Protein AF-A0A7C2SQD9-F1 (afdb_monomer)

Structure (mmCIF, N/CA/C/O backbone):
data_AF-A0A7C2SQD9-F1
#
_entry.id   AF-A0A7C2SQD9-F1
#
loop_
_atom_site.group_PDB
_atom_site.id
_atom_site.type_symbol
_atom_site.label_atom_id
_atom_site.label_alt_id
_atom_site.label_comp_id
_atom_site.label_asym_id
_atom_site.label_entity_id
_atom_site.label_seq_id
_atom_site.pdbx_PDB_ins_code
_atom_site.Cartn_x
_atom_site.Cartn_y
_atom_site.Cartn_z
_atom_site.occupancy
_atom_site.B_iso_or_equiv
_atom_site.auth_seq_id
_atom_site.auth_comp_id
_atom_site.auth_asym_id
_atom_site.auth_atom_id
_atom_site.pdbx_PDB_model_num
ATOM 1 N N . MET A 1 1 ? 32.810 43.937 -3.282 1.00 63.22 1 MET A N 1
ATOM 2 C CA . MET A 1 1 ? 32.159 43.016 -4.245 1.00 63.22 1 MET A CA 1
ATOM 3 C C . MET A 1 1 ? 31.927 41.610 -3.686 1.00 63.22 1 MET A C 1
ATOM 5 O O . MET A 1 1 ? 30.782 41.187 -3.672 1.00 63.22 1 MET A O 1
ATOM 9 N N . ILE A 1 2 ? 32.934 40.912 -3.141 1.00 70.50 2 ILE A N 1
ATOM 10 C CA . ILE A 1 2 ? 32.804 39.521 -2.637 1.00 70.50 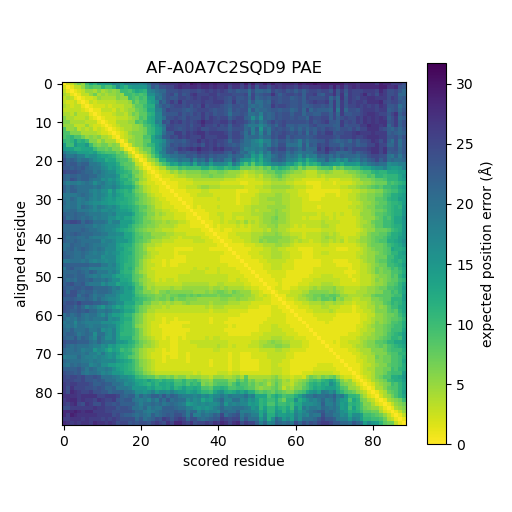2 ILE A CA 1
ATOM 11 C C . ILE A 1 2 ? 31.730 39.307 -1.551 1.00 70.50 2 ILE A C 1
ATOM 13 O O . ILE A 1 2 ? 30.997 38.328 -1.605 1.00 70.50 2 ILE A O 1
ATOM 17 N N . LYS A 1 3 ? 31.561 40.241 -0.603 1.00 63.41 3 LYS A N 1
ATOM 18 C CA . LYS A 1 3 ? 30.547 40.105 0.464 1.00 63.41 3 LYS A CA 1
ATOM 19 C C . LYS A 1 3 ? 29.102 40.102 -0.056 1.00 63.41 3 LYS A C 1
ATOM 21 O O . LYS A 1 3 ? 28.259 39.424 0.510 1.00 63.41 3 LYS A O 1
ATOM 26 N N . HIS A 1 4 ? 28.823 40.850 -1.125 1.00 61.84 4 HIS A N 1
ATOM 27 C CA . HIS A 1 4 ? 27.480 40.911 -1.711 1.00 61.84 4 HIS A CA 1
ATOM 28 C C . HIS A 1 4 ? 27.201 39.652 -2.536 1.00 61.84 4 HIS A C 1
ATOM 30 O O . HIS A 1 4 ? 26.120 39.090 -2.440 1.00 61.84 4 HIS A O 1
ATOM 36 N N . PHE A 1 5 ? 28.207 39.152 -3.262 1.00 72.88 5 PHE A N 1
ATOM 37 C CA . PHE A 1 5 ? 28.123 37.880 -3.981 1.00 72.88 5 PHE A CA 1
ATOM 38 C C . PHE A 1 5 ? 27.813 36.702 -3.042 1.00 72.88 5 PHE A C 1
ATOM 40 O O . PHE A 1 5 ? 26.906 35.926 -3.321 1.00 72.88 5 PHE A O 1
ATOM 47 N N . LEU A 1 6 ? 28.486 36.621 -1.888 1.00 72.25 6 LEU A N 1
ATOM 48 C CA . LEU A 1 6 ? 28.220 35.587 -0.878 1.00 72.25 6 LEU A CA 1
ATOM 49 C C . LEU A 1 6 ? 26.815 35.698 -0.263 1.00 72.25 6 LEU A C 1
ATOM 51 O O . LEU A 1 6 ? 26.183 34.682 0.013 1.00 72.25 6 LEU A O 1
ATOM 55 N N . PHE A 1 7 ? 26.306 36.918 -0.080 1.00 74.31 7 PHE A N 1
ATOM 56 C CA . PHE A 1 7 ? 24.954 37.151 0.429 1.00 74.31 7 PHE A CA 1
ATOM 57 C C . PHE A 1 7 ? 23.877 36.694 -0.568 1.00 74.31 7 PHE A C 1
ATOM 59 O O . PHE A 1 7 ? 22.968 35.958 -0.193 1.00 74.31 7 PHE A O 1
ATOM 66 N N . PHE A 1 8 ? 24.017 37.043 -1.851 1.00 73.38 8 PHE A N 1
ATOM 67 C CA . PHE A 1 8 ? 23.105 36.568 -2.899 1.00 73.38 8 PHE A CA 1
ATOM 68 C C . PHE A 1 8 ? 23.199 35.054 -3.116 1.00 73.38 8 PHE A C 1
ATOM 70 O O . PHE A 1 8 ? 22.175 34.410 -3.324 1.00 73.38 8 PHE A O 1
ATOM 77 N N . PHE A 1 9 ? 24.398 34.473 -3.009 1.00 73.69 9 PHE A N 1
ATOM 78 C CA . PHE A 1 9 ? 24.595 33.025 -3.086 1.00 73.69 9 PHE A CA 1
ATOM 79 C C . PHE A 1 9 ? 23.912 32.283 -1.923 1.00 73.69 9 PHE A C 1
ATOM 81 O O . PHE A 1 9 ? 23.284 31.251 -2.140 1.00 73.69 9 PHE A O 1
ATOM 88 N N . SER A 1 10 ? 23.958 32.842 -0.708 1.00 69.00 10 SER A N 1
ATOM 89 C CA . SER A 1 10 ? 23.248 32.310 0.466 1.00 69.00 10 SER A CA 1
ATOM 90 C C . SER A 1 10 ? 21.724 32.364 0.301 1.00 69.00 10 SER A C 1
ATOM 92 O O . SER A 1 10 ? 21.036 31.378 0.559 1.00 69.00 10 SER A O 1
ATOM 94 N N . ILE A 1 11 ? 21.190 33.481 -0.206 1.00 72.25 11 ILE A N 1
ATOM 95 C CA . ILE A 1 11 ? 19.754 33.616 -0.494 1.00 72.25 11 ILE A CA 1
ATOM 96 C C . ILE A 1 11 ? 19.325 32.610 -1.567 1.00 72.25 11 ILE A C 1
ATOM 98 O O . ILE A 1 11 ? 18.312 31.939 -1.401 1.00 72.25 11 ILE A O 1
ATOM 102 N N . LEU A 1 12 ? 20.109 32.451 -2.635 1.00 67.94 12 LEU A N 1
ATOM 103 C CA . LEU A 1 12 ? 19.820 31.488 -3.697 1.00 67.94 12 LEU A CA 1
ATOM 104 C C . LEU A 1 12 ? 19.788 30.038 -3.175 1.00 67.94 12 LEU A C 1
ATOM 106 O O . LEU A 1 12 ? 18.888 29.290 -3.544 1.00 67.94 12 LEU A O 1
ATOM 110 N N . LEU A 1 13 ? 20.709 29.666 -2.279 1.00 63.53 13 LEU A N 1
ATOM 111 C CA . LEU A 1 13 ? 20.732 28.353 -1.614 1.00 63.53 13 LEU A CA 1
ATOM 112 C C . LEU A 1 13 ? 19.527 28.110 -0.689 1.00 63.53 13 LEU A C 1
ATOM 114 O O . LEU A 1 13 ? 19.048 26.984 -0.585 1.00 63.53 13 LEU A O 1
ATOM 118 N N . LEU A 1 14 ? 19.019 29.151 -0.026 1.00 60.44 14 LEU A N 1
A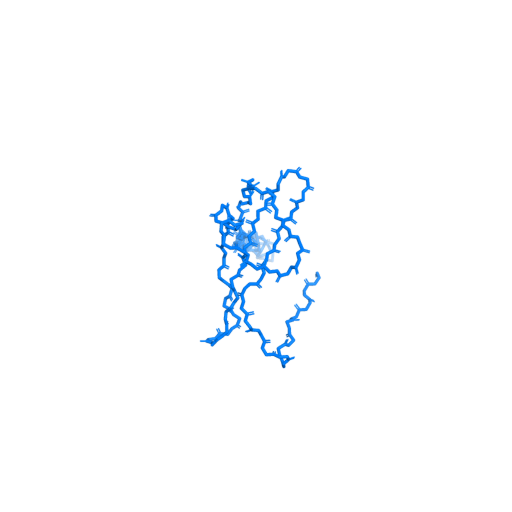TOM 119 C CA . LEU A 1 14 ? 17.796 29.070 0.783 1.00 60.44 14 LEU A CA 1
ATOM 120 C C . LEU A 1 14 ? 16.538 28.896 -0.078 1.00 60.44 14 LEU A C 1
ATOM 122 O O . LEU A 1 14 ? 15.597 28.230 0.342 1.00 60.44 14 LEU A O 1
ATOM 126 N N . PHE A 1 15 ? 16.512 29.466 -1.284 1.00 58.91 15 PHE A N 1
ATOM 127 C CA . PHE A 1 15 ? 15.395 29.270 -2.208 1.00 58.91 15 PHE A CA 1
ATOM 128 C C . PHE A 1 15 ? 15.370 27.859 -2.802 1.00 58.91 15 PHE A C 1
ATOM 130 O O . PHE A 1 15 ? 14.285 27.328 -3.015 1.00 58.91 15 PHE A O 1
ATOM 137 N N . THR A 1 16 ? 16.520 27.224 -3.050 1.00 56.72 16 THR A N 1
ATOM 138 C CA . THR A 1 16 ? 16.553 25.877 -3.645 1.00 56.72 16 THR A CA 1
ATOM 139 C C . THR A 1 16 ? 16.123 24.770 -2.680 1.00 56.72 16 THR A C 1
ATOM 141 O O . THR A 1 16 ? 15.563 23.776 -3.137 1.00 56.72 16 THR A O 1
ATOM 144 N N . SER A 1 17 ? 16.312 24.928 -1.364 1.00 55.66 17 SER A N 1
ATOM 145 C CA . SER A 1 17 ? 15.877 23.927 -0.372 1.00 55.66 17 SER A CA 1
ATOM 146 C C . SER A 1 17 ? 14.358 23.881 -0.165 1.00 55.66 17 SER A C 1
ATOM 148 O O . SER A 1 17 ? 13.826 22.842 0.217 1.00 55.66 17 SER A O 1
ATOM 150 N N . LEU A 1 18 ? 13.643 24.968 -0.476 1.00 53.88 18 LEU A N 1
ATOM 151 C CA . LEU A 1 18 ? 12.180 25.051 -0.371 1.00 53.88 18 LEU A CA 1
ATOM 152 C C . LEU A 1 18 ? 11.436 24.266 -1.466 1.00 53.88 18 LEU A C 1
ATOM 154 O O . LEU A 1 18 ? 10.222 24.104 -1.380 1.00 53.88 18 LEU A O 1
ATOM 158 N N . PHE A 1 19 ? 12.142 23.774 -2.489 1.00 53.72 19 PHE A N 1
ATOM 159 C CA . PHE A 1 19 ? 11.554 22.994 -3.583 1.00 53.72 19 PHE A CA 1
ATOM 160 C C . PHE A 1 19 ? 11.710 21.477 -3.417 1.00 53.72 19 PHE A C 1
ATOM 162 O O . PHE A 1 19 ? 11.360 20.728 -4.332 1.00 53.72 19 PHE A O 1
ATOM 169 N N . ALA A 1 20 ? 12.186 20.999 -2.263 1.00 56.03 20 ALA A N 1
ATOM 170 C CA . ALA A 1 20 ? 12.040 19.594 -1.901 1.00 56.03 20 ALA A CA 1
ATOM 171 C C . ALA A 1 20 ? 10.549 19.312 -1.641 1.00 56.03 20 ALA A C 1
ATOM 173 O O . ALA A 1 20 ? 10.025 19.564 -0.560 1.00 56.03 20 ALA A O 1
ATOM 174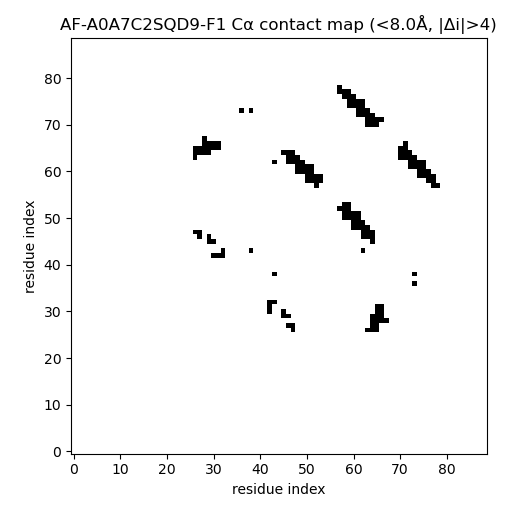 N N . ASN A 1 21 ? 9.842 18.859 -2.675 1.00 59.72 21 ASN A N 1
ATOM 175 C CA . ASN A 1 21 ? 8.431 18.503 -2.594 1.00 59.72 21 ASN A CA 1
ATOM 176 C C . ASN A 1 21 ? 8.318 17.150 -1.875 1.00 59.72 21 ASN A C 1
ATOM 178 O O . ASN A 1 21 ? 8.335 16.095 -2.512 1.00 59.72 21 ASN A O 1
ATOM 182 N N . GLU A 1 22 ? 8.291 17.168 -0.542 1.00 67.38 22 GLU A N 1
ATOM 183 C CA . GLU A 1 22 ? 7.994 15.972 0.241 1.00 67.38 22 GLU A CA 1
ATOM 184 C C . GLU A 1 22 ? 6.548 15.557 -0.056 1.00 67.38 22 GLU A C 1
ATOM 186 O O . GLU A 1 22 ? 5.590 16.239 0.315 1.00 67.38 22 GLU A O 1
ATOM 191 N N . ARG A 1 23 ? 6.376 14.446 -0.780 1.00 73.56 23 ARG A N 1
ATOM 192 C CA . ARG A 1 23 ? 5.052 13.859 -0.985 1.00 73.56 23 ARG A CA 1
ATOM 193 C C . ARG A 1 23 ? 4.603 13.224 0.323 1.00 73.56 23 ARG A C 1
ATOM 195 O O . ARG A 1 23 ? 5.000 12.108 0.643 1.00 73.56 23 ARG A O 1
ATOM 202 N N . GLN A 1 24 ? 3.757 13.934 1.056 1.00 82.50 24 GLN A N 1
ATOM 203 C CA . GLN A 1 24 ? 3.124 13.411 2.257 1.00 82.50 24 GLN A CA 1
ATOM 204 C C . GLN A 1 24 ? 1.905 12.558 1.885 1.00 82.50 24 GLN A C 1
ATOM 206 O O . GLN A 1 24 ? 1.036 12.999 1.131 1.00 82.50 24 GLN A O 1
ATOM 211 N N . ILE A 1 25 ? 1.820 11.350 2.446 1.00 86.94 25 ILE A N 1
ATOM 212 C CA . ILE A 1 25 ? 0.614 10.516 2.396 1.00 86.94 25 ILE A CA 1
ATOM 213 C C . ILE A 1 25 ? -0.013 10.426 3.787 1.00 86.94 25 ILE A C 1
ATOM 215 O O . ILE A 1 25 ? 0.685 10.328 4.796 1.00 86.94 25 ILE A O 1
ATOM 219 N N . THR A 1 26 ? -1.341 10.451 3.845 1.00 91.69 26 THR A N 1
ATOM 220 C CA . THR A 1 26 ? -2.088 10.122 5.062 1.00 91.69 26 THR A CA 1
ATOM 221 C C . THR A 1 26 ? -2.468 8.650 5.010 1.00 91.69 26 THR A C 1
ATOM 223 O O . THR A 1 26 ? -3.095 8.202 4.052 1.00 91.69 26 THR A O 1
ATOM 226 N N . ILE A 1 27 ? -2.089 7.897 6.041 1.00 95.69 27 ILE A N 1
ATOM 227 C CA . ILE A 1 27 ? -2.449 6.487 6.187 1.00 95.69 27 ILE A CA 1
ATOM 228 C C . ILE A 1 27 ? -3.671 6.421 7.095 1.00 95.69 27 ILE A C 1
ATOM 230 O O . ILE A 1 27 ? -3.595 6.790 8.264 1.00 95.69 27 ILE A O 1
ATOM 234 N N . ASN A 1 28 ? -4.803 5.990 6.544 1.00 93.75 28 ASN A N 1
ATOM 235 C CA . ASN A 1 28 ? -6.058 5.926 7.283 1.00 93.75 28 ASN A CA 1
ATOM 236 C C . ASN A 1 28 ? -6.139 4.666 8.148 1.00 93.75 28 ASN A C 1
ATOM 238 O O . ASN A 1 28 ? -5.554 3.624 7.827 1.00 93.75 28 ASN A O 1
ATOM 242 N N . LYS A 1 29 ? -6.926 4.761 9.224 1.00 97.69 29 LYS A N 1
ATOM 243 C CA . LYS A 1 29 ? -7.313 3.598 10.015 1.00 97.69 29 LYS A CA 1
ATOM 244 C C . LYS A 1 29 ? -8.289 2.736 9.216 1.00 97.69 29 LYS A C 1
ATOM 246 O O . LYS A 1 29 ? -9.301 3.257 8.752 1.00 97.69 29 LYS A O 1
ATOM 251 N N . GLY A 1 30 ? -8.021 1.440 9.121 1.00 96.50 30 GLY A N 1
ATOM 252 C CA . GLY A 1 30 ? -8.912 0.458 8.508 1.00 96.50 30 GLY A CA 1
ATOM 253 C C . GLY A 1 30 ? -9.117 -0.769 9.394 1.00 96.50 30 GLY A C 1
ATOM 254 O O . GLY A 1 30 ? -8.702 -0.805 10.557 1.00 96.50 30 GLY A O 1
ATOM 255 N N . LYS A 1 31 ? -9.784 -1.776 8.838 1.00 95.88 31 LYS A N 1
ATOM 256 C CA . LYS A 1 31 ? -9.976 -3.091 9.450 1.00 95.88 31 LYS A CA 1
ATOM 257 C C . LYS A 1 31 ? -8.638 -3.841 9.551 1.00 95.88 31 LYS A C 1
ATOM 259 O O . LYS A 1 31 ? -7.788 -3.650 8.678 1.00 95.88 31 LYS A O 1
ATOM 264 N N . PRO A 1 32 ? -8.463 -4.713 10.557 1.00 94.88 32 PRO A N 1
ATOM 265 C CA . PRO A 1 32 ? -7.347 -5.655 10.596 1.00 94.88 32 PRO A CA 1
ATOM 266 C C . PRO A 1 32 ? -7.315 -6.552 9.353 1.00 94.88 32 PRO A C 1
ATOM 268 O O . PRO A 1 32 ? -8.337 -6.716 8.684 1.00 94.88 32 PRO A O 1
ATOM 271 N N . VAL A 1 33 ? -6.146 -7.129 9.081 1.00 94.88 33 VAL A N 1
ATOM 272 C CA . VAL A 1 33 ? -5.902 -8.064 7.973 1.00 94.88 33 VAL A CA 1
ATOM 273 C C . VAL A 1 33 ? -5.162 -9.300 8.484 1.00 94.88 33 VAL A C 1
ATOM 275 O O . VAL A 1 33 ? -4.433 -9.221 9.478 1.00 94.88 33 VAL A O 1
ATOM 278 N N . ASN A 1 34 ? -5.318 -10.424 7.801 1.00 94.56 34 ASN A N 1
ATOM 279 C CA . ASN A 1 34 ? -4.499 -11.611 7.949 1.00 94.56 34 ASN A CA 1
ATOM 280 C C . ASN A 1 34 ? -3.177 -11.397 7.201 1.00 94.56 34 ASN A C 1
ATOM 282 O O . ASN A 1 34 ? -3.141 -11.095 6.014 1.00 94.56 34 ASN A O 1
ATOM 286 N N . VAL A 1 35 ? -2.052 -11.547 7.901 1.00 91.31 35 VAL A N 1
ATOM 287 C CA . VAL A 1 35 ? -0.716 -11.394 7.301 1.00 91.31 35 VAL A CA 1
ATOM 288 C C . VAL A 1 35 ? -0.236 -12.751 6.776 1.00 91.31 35 VAL A C 1
ATOM 290 O O . VAL A 1 35 ? 0.723 -13.327 7.288 1.00 91.31 35 VAL A O 1
ATOM 293 N N . ASP A 1 36 ? -0.949 -13.293 5.790 1.00 93.69 36 ASP A N 1
ATOM 294 C CA . ASP A 1 36 ? -0.682 -14.607 5.181 1.00 93.69 36 ASP A CA 1
ATOM 295 C C . ASP A 1 36 ? -0.129 -14.525 3.743 1.00 93.69 36 ASP A C 1
ATOM 297 O O . ASP A 1 36 ? 0.243 -15.541 3.154 1.00 93.69 36 ASP A O 1
ATOM 301 N N . GLY A 1 37 ? -0.011 -13.309 3.201 1.00 89.81 37 GLY A N 1
ATOM 302 C CA . GLY A 1 37 ? 0.488 -13.052 1.850 1.00 89.81 37 GLY A CA 1
ATOM 303 C C . GLY A 1 37 ? -0.572 -13.190 0.754 1.00 89.81 37 GLY A C 1
ATOM 304 O O . GLY A 1 37 ? -0.217 -13.139 -0.425 1.00 89.81 37 GLY A O 1
ATOM 305 N N . ILE A 1 38 ? -1.845 -13.354 1.115 1.00 92.75 38 ILE A N 1
ATOM 306 C CA . ILE A 1 38 ? -2.975 -13.418 0.189 1.00 92.75 38 ILE A CA 1
ATOM 307 C C . ILE A 1 38 ? -3.725 -12.080 0.234 1.00 92.75 38 ILE A C 1
ATOM 309 O O . ILE A 1 38 ? -3.922 -11.494 1.290 1.00 92.75 38 ILE A O 1
ATOM 313 N N . LEU A 1 39 ? -4.135 -11.573 -0.930 1.00 92.88 39 LEU A N 1
ATOM 314 C CA . LEU A 1 39 ? -5.022 -10.412 -1.026 1.00 92.88 39 LEU A CA 1
ATOM 315 C C . LEU A 1 39 ? -6.468 -10.894 -1.142 1.00 92.88 39 LEU A C 1
ATOM 317 O O . LEU A 1 39 ? -6.949 -11.154 -2.247 1.00 92.88 39 LEU A O 1
ATOM 321 N N . GLU A 1 40 ? -7.142 -11.051 -0.004 1.00 94.25 40 GLU A N 1
ATOM 322 C CA . GLU A 1 40 ? -8.540 -11.485 0.027 1.00 94.25 40 GLU A CA 1
ATOM 323 C C . GLU A 1 40 ? -9.508 -10.324 -0.282 1.00 94.25 40 GLU A C 1
ATOM 325 O O . GLU A 1 40 ? -9.269 -9.158 0.053 1.00 94.25 40 GLU A O 1
ATOM 330 N N . GLU A 1 41 ? -10.622 -10.636 -0.952 1.00 93.25 41 GLU A N 1
ATOM 331 C CA . GLU A 1 41 ? -11.664 -9.655 -1.275 1.00 93.25 41 GLU A CA 1
ATOM 332 C C . GLU A 1 41 ? -12.268 -9.053 0.006 1.00 93.25 41 GLU A C 1
ATOM 334 O O . GLU A 1 41 ? -12.553 -9.758 0.973 1.00 93.25 41 GLU A O 1
ATOM 339 N N . GLY A 1 42 ? -12.476 -7.732 0.034 1.00 93.44 42 GLY A N 1
ATOM 340 C CA . GLY A 1 42 ? -13.063 -7.043 1.188 1.00 93.44 42 GLY A CA 1
ATOM 341 C C . GLY A 1 42 ? -12.085 -6.720 2.318 1.00 93.44 42 GLY A C 1
ATOM 342 O O . GLY A 1 42 ? -12.372 -5.848 3.146 1.00 93.44 42 GLY A O 1
ATOM 343 N N . GLU A 1 43 ? -10.924 -7.372 2.354 1.00 94.62 43 GLU A N 1
ATOM 344 C CA . GLU A 1 43 ? -9.925 -7.169 3.398 1.00 94.62 43 GLU A CA 1
ATOM 345 C C . GLU A 1 43 ? -9.193 -5.832 3.235 1.00 94.62 43 GLU A C 1
ATOM 347 O O . GLU A 1 43 ? -8.966 -5.127 4.217 1.00 94.62 43 GLU A O 1
ATOM 352 N N . TRP A 1 44 ? -8.880 -5.441 1.999 1.00 95.81 44 TRP A N 1
ATOM 353 C CA . TRP A 1 44 ? -8.114 -4.228 1.675 1.00 95.81 44 TRP A CA 1
ATOM 354 C C . TRP A 1 44 ? -8.959 -3.106 1.053 1.00 95.81 44 TRP A C 1
ATOM 356 O O . TRP A 1 44 ? -8.416 -2.113 0.562 1.00 95.81 44 TRP A O 1
ATOM 366 N N . ASP A 1 45 ? -10.286 -3.235 1.079 1.00 95.50 45 ASP A N 1
ATOM 367 C CA . ASP A 1 45 ? -11.215 -2.278 0.458 1.00 95.50 45 ASP A CA 1
ATOM 368 C C . ASP A 1 45 ? -11.189 -0.892 1.109 1.00 95.50 45 ASP A C 1
ATOM 370 O O . ASP A 1 45 ? -11.471 0.112 0.456 1.00 95.50 45 ASP A O 1
ATOM 374 N N . ASP A 1 46 ? -10.829 -0.828 2.390 1.00 96.06 46 ASP A N 1
ATOM 375 C CA . ASP A 1 46 ? -10.693 0.409 3.157 1.00 96.06 46 ASP A CA 1
ATOM 376 C C . ASP A 1 46 ? -9.251 0.939 3.224 1.00 96.06 46 ASP A C 1
ATOM 378 O O . ASP A 1 46 ? -8.984 1.931 3.908 1.00 96.06 46 ASP A O 1
ATOM 382 N N . ALA A 1 47 ? -8.316 0.302 2.514 1.00 96.81 47 ALA A N 1
ATOM 383 C CA . ALA A 1 47 ? -6.928 0.733 2.459 1.00 96.81 47 ALA A CA 1
ATOM 384 C C . ALA A 1 47 ? -6.714 1.876 1.456 1.00 96.81 47 ALA A C 1
ATOM 386 O O . ALA A 1 47 ? -7.351 1.954 0.400 1.00 96.81 47 ALA A O 1
ATOM 387 N N . GLY A 1 48 ? -5.747 2.743 1.762 1.00 96.44 48 GLY A N 1
ATOM 388 C CA . GLY A 1 48 ? -5.168 3.633 0.763 1.00 96.44 48 GLY A CA 1
ATOM 389 C C . GLY A 1 48 ? -4.400 2.824 -0.281 1.00 96.44 48 GLY A C 1
ATOM 390 O O . GLY A 1 48 ? -3.881 1.749 0.021 1.00 96.44 48 GLY A O 1
ATOM 391 N N . LYS A 1 49 ? -4.339 3.329 -1.515 1.00 95.62 49 LYS A N 1
ATOM 392 C CA . LYS A 1 49 ? -3.641 2.670 -2.625 1.00 95.62 49 LYS A CA 1
ATOM 393 C C . LYS A 1 49 ? -2.781 3.680 -3.368 1.00 95.62 49 LYS A C 1
ATOM 395 O O . LYS A 1 49 ? -3.248 4.777 -3.677 1.00 95.62 49 LYS A O 1
ATOM 400 N N . ILE A 1 50 ? -1.545 3.306 -3.677 1.00 94.00 50 ILE A N 1
ATOM 401 C CA . ILE A 1 50 ? -0.688 4.033 -4.619 1.00 94.00 50 ILE A CA 1
ATOM 402 C C . ILE A 1 50 ? -0.183 3.072 -5.686 1.00 94.00 50 ILE A C 1
ATOM 404 O O . ILE A 1 50 ? 0.156 1.934 -5.384 1.00 94.00 50 ILE A O 1
ATOM 408 N N . SER A 1 51 ? -0.112 3.539 -6.929 1.00 93.06 51 SER 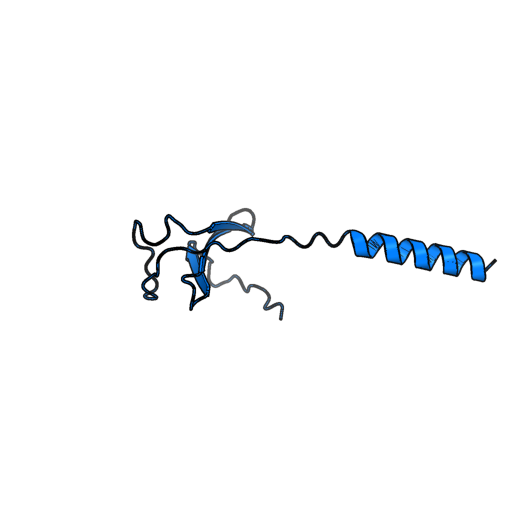A N 1
ATOM 409 C CA . SER A 1 51 ? 0.602 2.832 -7.990 1.00 93.06 51 SER A CA 1
ATOM 410 C C . SER A 1 51 ? 2.007 3.411 -8.087 1.00 93.06 51 SER A C 1
ATOM 412 O O . SER A 1 51 ? 2.170 4.625 -8.241 1.00 93.06 51 SER A O 1
ATOM 414 N N . ILE A 1 52 ? 3.014 2.554 -7.966 1.00 89.25 52 ILE A N 1
ATOM 415 C CA . ILE A 1 52 ? 4.418 2.899 -8.162 1.00 89.25 52 ILE A CA 1
ATOM 416 C C . ILE A 1 52 ? 4.823 2.357 -9.526 1.00 89.25 52 ILE A C 1
ATOM 418 O O . ILE A 1 52 ? 4.922 1.146 -9.720 1.00 89.25 52 ILE A O 1
ATOM 422 N N . GLU A 1 53 ? 5.057 3.263 -10.471 1.00 89.31 53 GLU A N 1
ATOM 423 C CA . GLU A 1 53 ? 5.675 2.935 -11.753 1.00 89.31 53 GLU A CA 1
ATOM 424 C C . GLU A 1 53 ? 7.172 2.719 -11.538 1.00 89.31 53 GLU A C 1
ATOM 426 O O . GLU A 1 53 ? 7.891 3.617 -11.099 1.00 89.31 53 GLU A O 1
ATOM 431 N N . ILE A 1 54 ? 7.637 1.506 -11.820 1.00 83.94 54 ILE A N 1
ATOM 432 C CA . ILE A 1 54 ? 9.044 1.119 -11.679 1.00 83.94 54 ILE A CA 1
ATOM 433 C C . ILE A 1 54 ? 9.742 1.282 -13.027 1.00 83.94 54 ILE A C 1
ATOM 435 O O . ILE A 1 54 ? 10.865 1.781 -13.102 1.00 83.94 54 ILE A O 1
ATOM 439 N N . THR A 1 55 ? 9.047 0.908 -14.102 1.00 84.44 55 THR A N 1
ATOM 440 C CA . THR A 1 55 ? 9.415 1.232 -15.482 1.00 84.44 55 THR A CA 1
ATOM 441 C C . THR A 1 55 ? 8.170 1.588 -16.290 1.00 84.44 55 THR A C 1
ATOM 443 O O . THR A 1 55 ? 7.051 1.536 -15.792 1.00 84.44 55 THR A O 1
ATOM 446 N N . ASP A 1 56 ? 8.361 1.854 -17.580 1.00 84.75 56 ASP A N 1
ATOM 447 C CA . ASP A 1 56 ? 7.304 1.956 -18.593 1.00 84.75 56 ASP A CA 1
ATOM 448 C C . ASP A 1 56 ? 6.431 0.691 -18.754 1.00 84.75 56 ASP A C 1
ATOM 450 O O . ASP A 1 56 ? 5.406 0.734 -19.432 1.00 84.75 56 ASP A O 1
ATOM 454 N N . ARG A 1 57 ? 6.835 -0.446 -18.172 1.00 84.69 57 ARG A N 1
ATOM 455 C CA . ARG A 1 57 ? 6.176 -1.757 -18.315 1.00 84.69 57 ARG A CA 1
ATOM 456 C C . ARG A 1 57 ? 5.772 -2.402 -17.000 1.00 84.69 57 ARG A C 1
ATOM 458 O O . ARG A 1 57 ? 4.917 -3.282 -17.015 1.00 84.69 57 ARG A O 1
ATOM 465 N N . TYR A 1 58 ? 6.407 -2.015 -15.898 1.00 86.81 58 TYR A N 1
ATOM 466 C CA . TYR A 1 58 ? 6.180 -2.623 -14.595 1.00 86.81 58 TYR A CA 1
ATOM 467 C C . TYR A 1 58 ? 5.726 -1.570 -13.600 1.00 86.81 58 TYR A C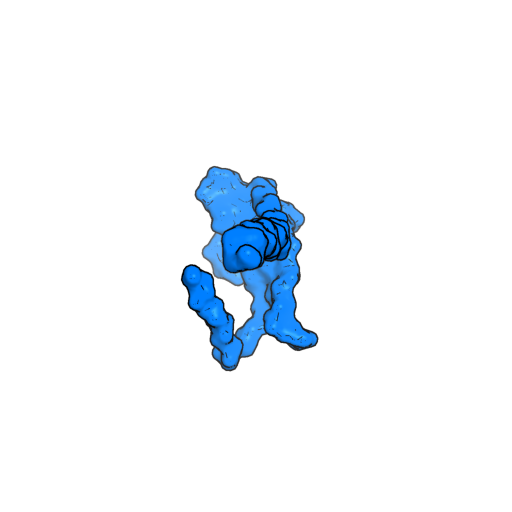 1
ATOM 469 O O . TYR A 1 58 ? 6.414 -0.571 -13.372 1.00 86.81 58 TYR A O 1
ATOM 477 N N . SER A 1 59 ? 4.590 -1.840 -12.971 1.00 90.25 59 SER A N 1
ATOM 478 C CA . SER A 1 59 ? 4.094 -1.103 -11.822 1.00 90.25 59 SER A CA 1
ATOM 479 C C . SER A 1 59 ? 3.700 -2.068 -10.710 1.00 90.25 59 SER A C 1
ATOM 481 O O . SER A 1 59 ? 3.346 -3.222 -10.958 1.00 90.25 59 SER A O 1
ATOM 483 N N . ILE A 1 60 ? 3.782 -1.581 -9.476 1.00 92.56 60 ILE A N 1
ATOM 484 C CA . ILE A 1 60 ? 3.257 -2.259 -8.292 1.00 92.56 60 ILE A CA 1
ATOM 485 C C . ILE A 1 60 ? 2.196 -1.358 -7.678 1.00 92.56 60 ILE A C 1
ATOM 487 O O . ILE A 1 60 ? 2.423 -0.160 -7.496 1.00 92.56 60 ILE A O 1
ATOM 491 N N . THR A 1 61 ? 1.062 -1.938 -7.308 1.00 94.50 61 THR A N 1
ATOM 492 C CA . THR A 1 61 ? 0.096 -1.281 -6.432 1.00 94.50 61 THR A CA 1
ATOM 493 C C . THR A 1 61 ? 0.457 -1.580 -4.986 1.00 94.50 61 THR A C 1
ATOM 495 O O . THR A 1 61 ? 0.531 -2.736 -4.579 1.00 94.50 61 THR A O 1
ATOM 498 N N . VAL A 1 62 ? 0.678 -0.536 -4.195 1.00 94.75 62 VAL A N 1
ATOM 499 C CA . VAL A 1 62 ? 0.896 -0.650 -2.755 1.00 94.75 62 VAL A CA 1
ATOM 500 C C . VAL A 1 62 ? -0.385 -0.263 -2.036 1.00 94.75 62 VAL A 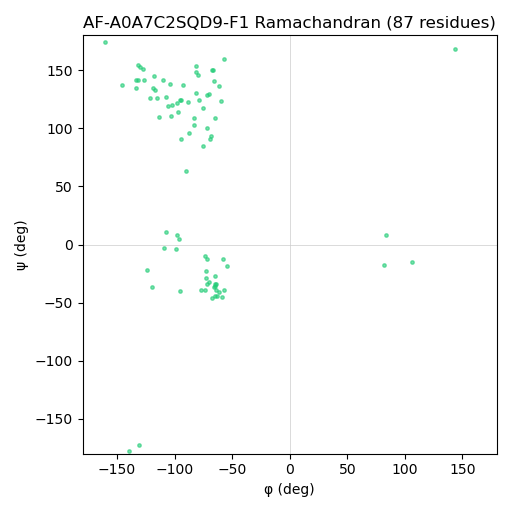C 1
ATOM 502 O O . VAL A 1 62 ? -0.862 0.867 -2.167 1.00 94.75 62 VAL A O 1
ATOM 505 N N . TYR A 1 63 ? -0.921 -1.200 -1.266 1.00 96.38 63 TYR A N 1
ATOM 506 C CA . TYR A 1 63 ? -2.031 -0.989 -0.348 1.00 96.38 63 TYR A CA 1
ATOM 507 C C . TYR A 1 63 ? -1.462 -0.646 1.024 1.00 96.38 63 TYR A C 1
ATOM 509 O O . TYR A 1 63 ? -0.502 -1.281 1.461 1.00 96.38 63 TYR A O 1
ATOM 517 N N . PHE A 1 64 ? -2.033 0.340 1.709 1.00 96.81 64 PHE A N 1
ATOM 518 C CA . PHE A 1 64 ? -1.572 0.745 3.034 1.00 96.81 64 PHE A CA 1
ATOM 519 C C . PHE A 1 64 ? -2.717 1.203 3.934 1.00 96.81 64 PHE A C 1
ATOM 521 O O . PHE A 1 64 ? -3.611 1.948 3.521 1.00 96.81 64 PHE A O 1
ATOM 528 N N . LYS A 1 65 ? -2.670 0.776 5.194 1.00 97.69 65 LYS A N 1
ATOM 529 C CA . LYS A 1 65 ? -3.566 1.215 6.274 1.00 97.69 65 LYS A CA 1
ATOM 530 C C . LYS A 1 65 ? -2.938 0.915 7.631 1.00 97.69 65 LYS A C 1
ATOM 532 O O . LYS A 1 65 ? -1.893 0.274 7.711 1.00 97.69 65 LYS A O 1
ATOM 537 N N . HIS A 1 66 ? -3.579 1.359 8.702 1.00 97.50 66 HIS A N 1
ATOM 538 C CA . HIS A 1 66 ? -3.251 0.907 10.053 1.00 97.50 66 HIS A CA 1
ATOM 539 C C . HIS A 1 66 ? -4.511 0.414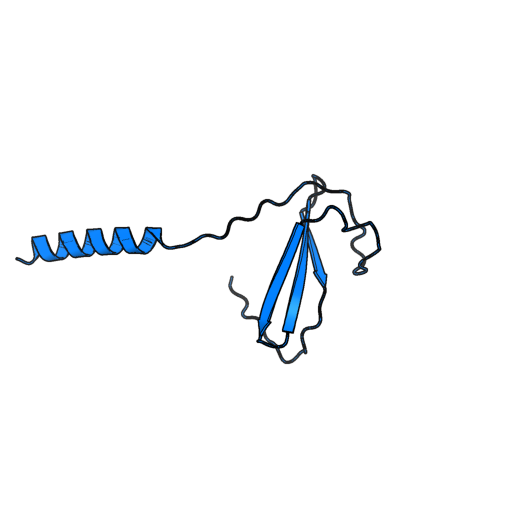 10.774 1.00 97.50 66 HIS A C 1
ATOM 541 O O . HIS A 1 66 ? -5.603 0.909 10.508 1.00 97.50 66 HIS A O 1
ATOM 547 N N . ASP A 1 67 ? -4.390 -0.529 11.705 1.00 96.56 67 ASP A N 1
ATOM 548 C CA . ASP A 1 67 ? -5.520 -1.008 12.533 1.00 96.56 67 ASP A CA 1
ATOM 549 C C . ASP A 1 67 ? -5.555 -0.342 13.931 1.00 96.56 67 ASP A C 1
ATOM 551 O O . ASP A 1 67 ? -6.513 -0.487 14.695 1.00 96.56 67 ASP A O 1
ATOM 555 N N . GLY A 1 68 ? -4.546 0.484 14.232 1.00 96.75 68 GLY A N 1
ATOM 556 C CA . GLY A 1 68 ? -4.351 1.147 15.526 1.00 96.75 68 GLY A CA 1
ATOM 557 C C . GLY A 1 68 ? -3.220 0.544 16.360 1.00 96.75 68 GLY A C 1
ATOM 558 O O . GLY A 1 68 ? -2.752 1.215 17.276 1.00 96.75 68 GLY A O 1
ATOM 559 N N . GLU A 1 69 ? -2.756 -0.651 16.009 1.00 96.88 69 GLU A N 1
ATOM 560 C CA . GLU A 1 69 ? -1.622 -1.339 16.638 1.00 96.88 69 GLU A CA 1
ATOM 561 C C . GLU A 1 69 ? -0.505 -1.611 15.622 1.00 96.88 69 GLU A C 1
ATOM 563 O O . GLU A 1 69 ? 0.676 -1.466 15.934 1.00 96.88 69 GLU A O 1
ATOM 568 N N . ASN A 1 70 ? -0.882 -1.927 14.384 1.00 96.50 70 ASN A N 1
ATOM 569 C CA . ASN A 1 70 ? -0.002 -2.293 13.288 1.00 96.50 70 ASN A CA 1
ATOM 570 C C . ASN A 1 70 ? -0.118 -1.301 12.132 1.00 96.50 70 ASN A C 1
ATOM 572 O O . ASN A 1 70 ? -1.202 -0.807 11.803 1.00 96.50 70 ASN A O 1
ATOM 576 N N . LEU A 1 71 ? 1.016 -1.063 11.476 1.00 96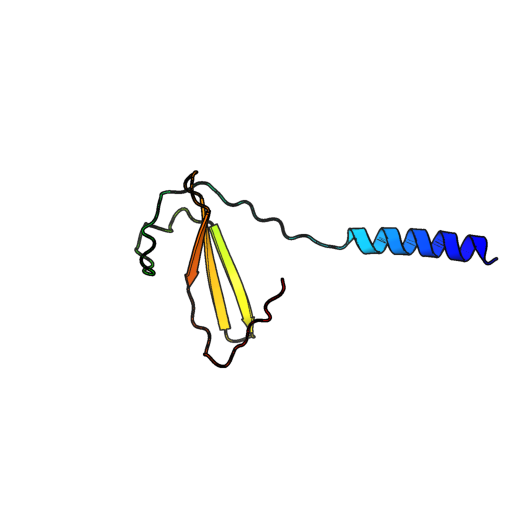.56 71 LEU A N 1
ATOM 577 C CA . LEU A 1 71 ? 1.084 -0.430 10.167 1.00 96.56 71 LEU A CA 1
ATOM 578 C C . LEU A 1 71 ? 1.204 -1.531 9.110 1.00 96.56 71 LEU A C 1
ATOM 580 O O . LEU A 1 71 ? 2.124 -2.345 9.164 1.00 96.56 71 LEU A O 1
ATOM 584 N N . LEU A 1 72 ? 0.260 -1.567 8.176 1.00 95.88 72 LEU A N 1
ATOM 585 C CA . LEU A 1 72 ? 0.036 -2.697 7.280 1.00 95.88 72 LEU A CA 1
ATOM 586 C C . LEU A 1 72 ? 0.272 -2.266 5.835 1.00 95.88 72 LEU A C 1
ATOM 588 O O . LEU A 1 72 ? -0.256 -1.239 5.399 1.00 95.88 72 LEU A O 1
ATOM 592 N N . PHE A 1 73 ? 1.025 -3.079 5.095 1.00 95.44 73 PHE A N 1
ATOM 593 C CA . PHE A 1 73 ? 1.308 -2.879 3.678 1.00 95.44 73 PHE A CA 1
ATOM 594 C C . PHE A 1 73 ? 1.113 -4.177 2.904 1.00 95.44 73 PHE A C 1
ATOM 596 O O . PHE A 1 73 ? 1.522 -5.237 3.375 1.00 95.44 73 PHE A O 1
ATOM 603 N N . ALA A 1 74 ? 0.568 -4.076 1.695 1.00 94.69 74 ALA A N 1
ATOM 604 C CA . ALA A 1 74 ? 0.587 -5.162 0.726 1.00 94.69 74 ALA A CA 1
ATOM 605 C C . ALA A 1 74 ? 1.041 -4.650 -0.641 1.00 94.69 74 ALA A C 1
ATOM 607 O O . ALA A 1 74 ? 0.695 -3.540 -1.047 1.00 94.69 74 ALA A O 1
ATOM 608 N N . PHE A 1 75 ? 1.833 -5.464 -1.333 1.00 92.31 75 PHE A N 1
ATOM 609 C CA . PHE A 1 75 ? 2.416 -5.148 -2.632 1.00 92.31 75 PHE A CA 1
ATOM 610 C C . PHE A 1 75 ? 1.807 -6.087 -3.666 1.00 92.31 75 PHE A C 1
ATOM 612 O O . PHE A 1 75 ? 2.068 -7.286 -3.653 1.00 92.31 75 PHE A O 1
ATOM 619 N N . ASP A 1 76 ? 0.983 -5.528 -4.540 1.00 92.75 76 ASP A N 1
ATOM 620 C CA . ASP A 1 76 ? 0.312 -6.242 -5.616 1.00 92.75 76 ASP A CA 1
ATOM 621 C C . ASP A 1 76 ? 0.969 -5.895 -6.948 1.00 92.75 76 ASP A C 1
ATOM 623 O O . ASP A 1 76 ? 1.019 -4.733 -7.364 1.00 92.75 76 ASP A O 1
ATOM 627 N N . GLY A 1 77 ? 1.509 -6.906 -7.608 1.00 86.00 77 GLY A N 1
ATOM 628 C CA . GLY A 1 77 ? 2.235 -6.755 -8.855 1.00 86.00 77 GLY A CA 1
ATOM 629 C C . GLY A 1 77 ? 3.405 -7.720 -8.943 1.00 86.00 77 GLY A C 1
ATOM 630 O O . GLY A 1 77 ? 3.800 -8.367 -7.975 1.00 86.00 77 GLY A O 1
ATOM 631 N N . PHE A 1 78 ? 3.968 -7.816 -10.140 1.00 80.62 78 PHE A N 1
ATOM 632 C CA . PHE A 1 78 ? 5.095 -8.690 -10.417 1.00 80.62 78 PHE A CA 1
ATOM 633 C C . PHE A 1 78 ? 6.322 -7.864 -10.782 1.00 80.62 78 PHE A C 1
ATOM 635 O O . PHE A 1 78 ? 6.291 -7.064 -11.720 1.00 80.62 78 PHE A O 1
ATOM 642 N N . LEU A 1 79 ? 7.420 -8.116 -10.074 1.00 75.19 79 LEU A N 1
ATOM 643 C CA . LEU A 1 79 ? 8.749 -7.696 -10.485 1.00 75.19 79 LEU A CA 1
ATOM 644 C C . LEU A 1 79 ? 9.541 -8.913 -10.952 1.00 75.19 79 LEU A C 1
ATOM 646 O O . LEU A 1 79 ? 9.668 -9.876 -10.196 1.00 75.19 79 LEU A O 1
ATOM 650 N N . PRO A 1 80 ? 10.113 -8.886 -12.165 1.00 73.25 80 PRO A N 1
ATOM 651 C CA . PRO A 1 80 ? 11.026 -9.937 -12.572 1.00 73.25 80 PRO A CA 1
ATOM 652 C C . PRO A 1 80 ? 12.293 -9.891 -11.706 1.00 73.25 80 PRO A C 1
ATOM 654 O O . PRO A 1 80 ? 12.819 -8.814 -11.435 1.00 73.25 80 PRO A O 1
ATOM 657 N N . GLU A 1 81 ? 12.822 -11.059 -11.325 1.00 70.44 81 GLU A N 1
ATOM 658 C CA . GLU A 1 81 ? 13.965 -11.224 -10.399 1.00 70.44 81 GLU A CA 1
ATOM 659 C C . GLU A 1 81 ? 15.236 -10.447 -10.794 1.00 70.44 81 GLU A C 1
ATOM 661 O O . GLU A 1 81 ? 16.112 -10.195 -9.970 1.00 70.44 81 GLU A O 1
ATOM 666 N N . ILE A 1 82 ? 15.344 -10.036 -12.060 1.00 69.00 82 ILE A N 1
ATOM 667 C CA . ILE A 1 82 ? 16.449 -9.217 -12.570 1.00 69.00 82 ILE A CA 1
ATOM 668 C C . ILE A 1 82 ? 16.408 -7.756 -12.089 1.00 69.00 82 ILE A C 1
ATOM 670 O O . ILE A 1 82 ? 17.395 -7.037 -12.263 1.00 69.00 82 ILE A O 1
ATOM 674 N N . PHE A 1 83 ? 15.302 -7.296 -11.495 1.00 67.75 83 PHE A N 1
ATOM 675 C CA . PHE A 1 83 ? 15.192 -5.952 -10.931 1.00 67.75 83 PHE A CA 1
ATOM 676 C C . PHE A 1 83 ? 15.779 -5.904 -9.516 1.00 67.75 83 PHE A C 1
ATOM 678 O O . PHE A 1 83 ? 15.141 -6.303 -8.546 1.00 67.75 83 PHE A O 1
ATOM 685 N N . ARG A 1 84 ? 16.990 -5.349 -9.381 1.00 64.50 84 ARG A N 1
ATOM 686 C CA . ARG A 1 84 ? 17.470 -4.856 -8.083 1.00 64.50 84 ARG A CA 1
ATOM 687 C C . ARG A 1 84 ? 16.930 -3.453 -7.855 1.00 64.50 84 ARG A C 1
ATOM 689 O O . ARG A 1 84 ? 17.369 -2.508 -8.508 1.00 64.50 84 ARG A O 1
ATOM 696 N N . VAL A 1 85 ? 15.993 -3.329 -6.923 1.00 63.12 85 VAL A N 1
ATOM 697 C CA . VAL A 1 85 ? 15.580 -2.025 -6.405 1.00 63.12 85 VAL A CA 1
ATOM 698 C C . VAL A 1 85 ? 16.728 -1.510 -5.529 1.00 63.12 85 VAL A C 1
ATOM 700 O O . VAL A 1 85 ? 17.227 -2.276 -4.703 1.00 63.12 85 VAL A O 1
ATOM 703 N N . PRO A 1 86 ? 17.220 -0.275 -5.723 1.00 58.91 86 PRO A N 1
ATOM 704 C CA . PRO A 1 86 ? 18.234 0.272 -4.835 1.00 58.91 86 PRO A CA 1
ATOM 705 C C . PRO A 1 86 ? 17.687 0.309 -3.404 1.00 58.91 86 PRO A C 1
ATOM 707 O O . PRO A 1 86 ? 16.645 0.910 -3.151 1.00 58.91 86 PRO A O 1
ATOM 710 N N . GLU A 1 87 ? 18.397 -0.331 -2.475 1.00 53.06 87 GLU A N 1
ATOM 711 C CA . GLU A 1 87 ? 18.190 -0.141 -1.041 1.00 53.06 87 GLU A CA 1
ATOM 712 C C . GLU A 1 87 ? 18.666 1.274 -0.702 1.00 53.06 87 GLU A C 1
ATOM 714 O O . GLU A 1 87 ? 19.853 1.515 -0.479 1.00 53.06 87 GLU A O 1
ATOM 719 N N . VAL A 1 88 ? 17.758 2.245 -0.757 1.00 54.94 88 VAL A N 1
ATOM 720 C CA . VAL A 1 88 ? 18.039 3.586 -0.245 1.00 54.94 88 VAL A CA 1
ATOM 721 C C . VAL A 1 88 ? 17.685 3.559 1.240 1.00 54.94 88 VAL A C 1
ATOM 723 O O . VAL A 1 88 ? 16.509 3.640 1.592 1.00 54.94 88 VAL A O 1
ATOM 726 N N . MET A 1 89 ? 18.702 3.343 2.079 1.00 36.66 89 MET A N 1
ATOM 727 C CA . MET A 1 89 ? 18.629 3.542 3.533 1.00 36.66 89 MET A CA 1
ATOM 728 C C . MET A 1 89 ? 18.667 5.027 3.884 1.00 36.66 89 MET A C 1
ATOM 730 O O . MET A 1 89 ? 19.436 5.763 3.221 1.00 36.66 89 MET A O 1
#

Mean predicted aligned error: 10.98 Å

Radius of gyration: 20.83 Å; Cα contacts (8 Å, |Δi|>4): 86; chains: 1; bounding box: 46×58×35 Å

Nearest PDB structures (foldseek):
  2ya3-assembly1_B  TM=3.899E-01  e=1.295E+00  Homo sapiens
  4eaj-assembly1_B  TM=4.466E-01  e=2.703E+00  Homo sapiens
  2y8q-assembly1_B  TM=3.728E-01  e=1.655E+00  Homo sapiens
  4zhx-assembly1_B  TM=3.459E-01  e=1.760E+00  Homo sapiens
  4cfe-assembly2_B  TM=3.421E-01  e=1.989E+00  Homo sapiens

Solvent-accessible surface area (backbone atoms only — not comparable to full-atom values): 5880 Å² total; per-residue (Å²): 113,70,72,59,53,54,50,54,51,51,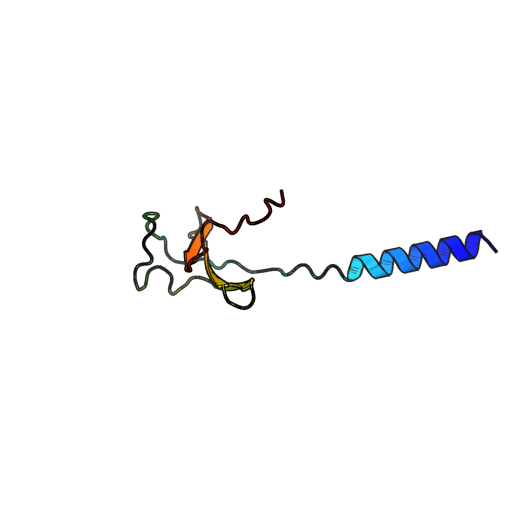53,54,56,58,57,60,65,73,66,68,79,78,84,82,79,86,74,47,76,34,71,71,75,76,94,78,86,65,91,58,88,78,54,59,74,66,37,46,76,46,78,45,74,80,49,102,85,36,50,34,38,38,38,32,26,22,57,84,87,49,83,47,76,46,79,47,66,74,78,65,90,85,65,79,76,82,86,81,126

Secondary structure (DSSP, 8-state):
-HHHHHHHHHHHHHHHHTT---------B------SS---TTTSTTSEEEEEESSSS-EEEEEEEE-SS-EEEEEES---TT-------

Sequence (89 aa):
MIKHFLFFFSILLLFTSLFANERQITINKGKPVNVDGILEEGEWDDAGKISIEITDRYSITVYFKHDGENLLFAFDGFLPEIFRVPEVM

Foldseek 3Di:
DVVVVVVVVVVVVVVVVVPPPPDDDDAEADDDDDPPLDDDPPRQPPWDWDWDDPDPPFIWIWTWHHNVPDTDIHIHTDDDPPDDDDPPD

pLDDT: mean 81.91, std 15.28, range [36.66, 97.69]